Protein AF-A0A4Q3UFJ0-F1 (afdb_monomer)

Solvent-accessible surface area (backbone atoms only — not comparable to full-atom values): 6934 Å² total; per-residue (Å²): 112,68,69,62,60,45,37,74,82,56,55,47,35,10,75,83,78,59,49,70,82,28,56,41,65,36,74,74,61,55,71,54,48,50,68,36,66,76,70,47,76,57,62,83,95,52,52,62,49,75,58,70,48,43,87,42,72,48,44,36,46,52,54,48,34,40,50,75,67,60,40,62,66,41,51,62,60,52,47,64,63,43,45,65,60,45,65,74,73,49,63,95,88,62,78,92,75,81,84,83,67,61,65,70,56,37,69,76,67,73,40,76,129

Mean predicted aligned error: 5.41 Å

Foldseek 3Di:
DVVVVVCVVVFDAQLQPRHGPDAVHHPVLVVPFAADDDWDADDPPDGIDDDGGDCDRSNVSLVCCCFQVVSVSSVVVVCVSCVVVCVVPDDPPDDDDDDDDDVVCCVVRVGDD

Sequence (113 aa):
MIRVALGWLYPDRCALCALVGHAAVCPECRKDFTPAGPATWGVAPLAFRAGVYRYEGRAAQAVRRLKYVRSTALAGFMAEVLAPRIEELAGQDDLVVPVPIHWRRRGDRGFNQ

Structure (mmCIF, N/CA/C/O backbone):
data_AF-A0A4Q3UFJ0-F1
#
_entry.id   AF-A0A4Q3UFJ0-F1
#
loop_
_atom_site.group_PDB
_atom_site.id
_atom_site.type_symbol
_atom_site.label_atom_id
_atom_site.label_alt_id
_atom_site.label_comp_id
_atom_site.label_asym_id
_atom_site.label_entity_id
_atom_site.label_seq_id
_atom_site.pdbx_PDB_ins_code
_atom_site.Cartn_x
_atom_site.Cartn_y
_atom_site.Cartn_z
_atom_site.occupancy
_atom_site.B_iso_or_equiv
_atom_site.auth_seq_id
_atom_site.auth_comp_id
_atom_site.auth_asym_id
_atom_site.a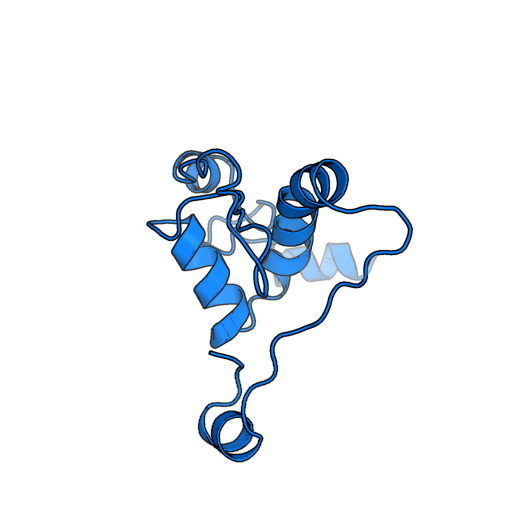uth_atom_id
_atom_site.pdbx_PDB_model_num
ATOM 1 N N . MET A 1 1 ? 11.402 -27.190 -10.144 1.00 59.03 1 MET A N 1
ATOM 2 C CA . MET A 1 1 ? 12.015 -27.326 -11.486 1.00 59.03 1 MET A CA 1
ATOM 3 C C . MET A 1 1 ? 11.451 -26.295 -12.471 1.00 59.03 1 MET A C 1
ATOM 5 O O . MET A 1 1 ? 12.203 -25.421 -12.874 1.00 59.03 1 MET A O 1
ATOM 9 N N . ILE A 1 2 ? 10.140 -26.281 -12.763 1.00 70.50 2 ILE A N 1
ATOM 10 C CA . ILE A 1 2 ? 9.514 -25.322 -13.712 1.00 70.50 2 ILE A CA 1
ATOM 11 C C . ILE A 1 2 ? 9.740 -23.846 -13.338 1.00 70.50 2 ILE A C 1
ATOM 13 O O . ILE A 1 2 ? 10.106 -23.043 -14.187 1.00 70.50 2 ILE A O 1
ATOM 17 N N . ARG A 1 3 ? 9.585 -23.484 -12.059 1.00 65.81 3 ARG A N 1
ATOM 18 C CA . ARG A 1 3 ? 9.743 -22.096 -11.584 1.00 65.81 3 ARG A CA 1
ATOM 19 C C . ARG A 1 3 ? 11.165 -21.547 -11.775 1.00 65.81 3 ARG A C 1
ATOM 21 O O . ARG A 1 3 ? 11.325 -20.375 -12.083 1.00 65.81 3 ARG A O 1
ATOM 28 N N . VAL A 1 4 ? 12.177 -22.411 -11.645 1.00 70.69 4 VAL A N 1
ATOM 29 C CA . VAL A 1 4 ? 13.587 -22.055 -11.873 1.00 70.69 4 VAL A CA 1
ATOM 30 C C . VAL A 1 4 ? 13.831 -21.830 -13.361 1.00 70.69 4 VAL A C 1
ATOM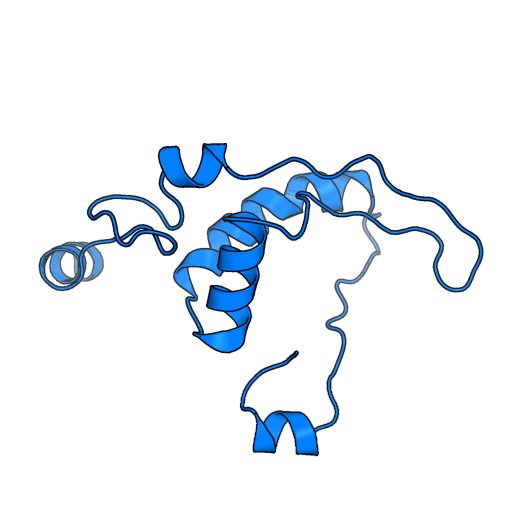 32 O O . VAL A 1 4 ? 14.356 -20.789 -13.720 1.00 70.69 4 VAL A O 1
ATOM 35 N N . ALA A 1 5 ? 13.375 -22.738 -14.231 1.00 76.31 5 ALA A N 1
ATOM 36 C CA . ALA A 1 5 ? 13.502 -22.583 -15.682 1.00 76.31 5 ALA A CA 1
ATOM 37 C C . ALA A 1 5 ? 12.762 -21.338 -16.213 1.00 76.31 5 ALA A C 1
ATOM 39 O O . ALA A 1 5 ? 13.297 -20.602 -17.038 1.00 76.31 5 ALA A O 1
ATOM 40 N N . LEU A 1 6 ? 11.565 -21.044 -15.691 1.00 78.31 6 LEU A N 1
ATOM 41 C CA . LEU A 1 6 ? 10.835 -19.819 -16.027 1.00 78.31 6 LEU A CA 1
ATOM 42 C C . LEU A 1 6 ? 11.573 -18.559 -15.576 1.00 78.31 6 LEU A C 1
ATOM 44 O O . LEU A 1 6 ? 11.496 -17.560 -16.277 1.00 78.31 6 LEU A O 1
ATOM 48 N N . GLY A 1 7 ? 12.323 -18.605 -14.473 1.00 78.81 7 GLY A N 1
ATOM 49 C CA . GLY A 1 7 ? 13.150 -17.484 -14.020 1.00 78.81 7 GLY A CA 1
ATOM 50 C C . GLY A 1 7 ? 14.279 -17.109 -14.988 1.00 78.81 7 GLY A C 1
ATOM 51 O O . GLY A 1 7 ? 14.746 -15.977 -14.957 1.00 78.81 7 GLY A O 1
ATOM 52 N N . TRP A 1 8 ? 14.695 -18.006 -15.887 1.00 80.81 8 TRP A N 1
ATOM 53 C CA . TRP A 1 8 ? 15.674 -17.674 -16.931 1.00 80.81 8 TRP A CA 1
ATOM 54 C C . TRP A 1 8 ? 15.044 -16.879 -18.078 1.00 80.81 8 TRP A C 1
ATOM 56 O O . TRP A 1 8 ? 15.665 -15.963 -18.611 1.00 80.81 8 TRP A O 1
ATOM 66 N N . LEU A 1 9 ? 13.799 -17.202 -18.441 1.00 85.06 9 LEU A N 1
ATOM 67 C CA . LEU A 1 9 ? 13.068 -16.527 -19.519 1.00 85.06 9 L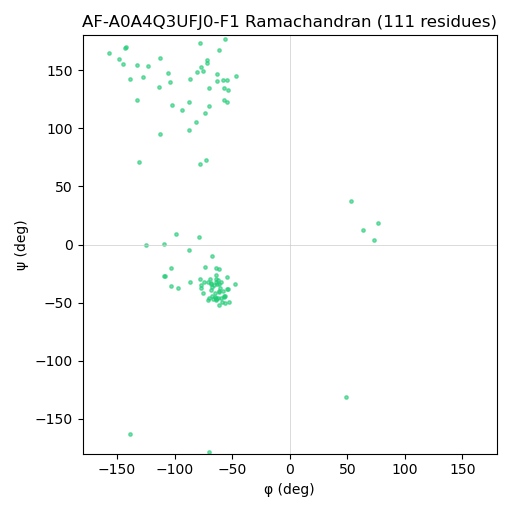EU A CA 1
ATOM 68 C C . LEU A 1 9 ? 12.330 -15.268 -19.021 1.00 85.06 9 LEU A C 1
ATOM 70 O O . LEU A 1 9 ? 12.211 -14.267 -19.728 1.00 85.06 9 LEU A O 1
ATOM 74 N N . TYR A 1 10 ? 11.872 -15.304 -17.772 1.00 83.56 10 TYR A N 1
ATOM 75 C CA . TYR A 1 10 ? 11.138 -14.257 -17.070 1.00 83.56 10 TYR A CA 1
ATOM 76 C C . TYR A 1 10 ? 11.781 -14.013 -15.702 1.00 83.56 10 TYR A C 1
ATOM 78 O O . TYR A 1 10 ? 11.204 -14.384 -14.678 1.00 83.56 10 TYR A O 1
ATOM 86 N N . PRO A 1 11 ? 12.978 -13.405 -15.665 1.00 85.94 11 PRO A N 1
ATOM 87 C CA . PRO A 1 11 ? 13.647 -13.157 -14.402 1.00 85.94 11 PRO A CA 1
ATOM 88 C C . PRO A 1 11 ? 12.829 -12.200 -13.546 1.00 85.94 11 PRO A C 1
ATOM 90 O O . PRO A 1 11 ? 12.168 -11.291 -14.067 1.00 85.94 11 PRO A O 1
ATOM 93 N N . ASP A 1 12 ? 12.907 -12.399 -12.232 1.00 88.25 12 ASP A N 1
ATOM 94 C CA . ASP A 1 12 ? 12.289 -11.501 -11.268 1.00 88.25 12 ASP A CA 1
ATOM 95 C C . ASP A 1 12 ? 12.839 -10.089 -11.453 1.00 88.25 12 ASP A C 1
ATOM 97 O O . ASP A 1 12 ? 14.019 -9.871 -11.752 1.00 88.25 12 ASP A O 1
ATOM 101 N N . ARG A 1 13 ? 11.951 -9.109 -11.314 1.00 92.75 13 ARG A N 1
ATOM 102 C CA . ARG A 1 13 ? 12.267 -7.698 -11.506 1.00 92.75 13 ARG A CA 1
ATOM 103 C C . ARG A 1 13 ? 11.578 -6.913 -10.412 1.00 92.75 13 ARG A C 1
ATOM 105 O O . ARG A 1 13 ? 10.409 -7.166 -10.115 1.00 92.75 13 ARG A O 1
ATOM 112 N N . CYS A 1 14 ? 12.251 -5.886 -9.909 1.00 95.56 14 CYS A N 1
ATOM 113 C CA . CYS A 1 14 ? 11.604 -4.885 -9.079 1.00 95.56 14 CYS A CA 1
ATOM 114 C C . CYS A 1 14 ? 10.398 -4.319 -9.834 1.00 95.56 14 CYS A C 1
ATOM 116 O O . CYS A 1 14 ? 10.532 -3.742 -10.916 1.00 95.56 14 CYS A O 1
ATOM 118 N N . ALA A 1 15 ? 9.214 -4.423 -9.246 1.00 95.69 15 ALA A N 1
ATOM 119 C CA . ALA A 1 15 ? 7.994 -3.942 -9.860 1.00 95.69 15 ALA A CA 1
ATOM 120 C C . ALA A 1 15 ? 7.960 -2.409 -9.980 1.00 95.69 15 ALA A C 1
ATOM 122 O O . ALA A 1 15 ? 7.078 -1.901 -10.655 1.00 95.69 15 ALA A O 1
ATOM 123 N N . LEU A 1 16 ? 8.883 -1.659 -9.364 1.00 96.38 16 LEU A N 1
ATOM 124 C CA . LEU A 1 16 ? 8.890 -0.187 -9.370 1.00 96.38 16 LEU A CA 1
ATOM 125 C C . LEU A 1 16 ? 9.914 0.436 -10.329 1.00 96.38 16 LEU A C 1
ATOM 127 O O . LEU A 1 16 ? 9.628 1.478 -10.926 1.00 96.38 16 LEU A O 1
ATOM 131 N N . CYS A 1 17 ? 11.088 -0.181 -10.483 1.00 96.12 17 CYS A N 1
ATOM 132 C CA . CYS A 1 17 ? 12.174 0.312 -11.343 1.00 96.12 17 CYS A CA 1
ATOM 133 C C . CYS A 1 17 ? 12.664 -0.701 -12.389 1.00 96.12 17 CYS A C 1
ATOM 135 O O . CYS A 1 17 ? 13.568 -0.378 -13.148 1.00 96.12 17 CYS A O 1
ATOM 137 N N . ALA A 1 18 ? 12.087 -1.906 -12.433 1.00 94.38 18 ALA A N 1
ATOM 138 C CA . ALA A 1 18 ? 12.450 -2.995 -13.343 1.00 94.38 18 ALA A CA 1
ATOM 139 C C . ALA A 1 18 ? 13.871 -3.575 -13.180 1.00 94.38 18 ALA A C 1
ATOM 141 O O . ALA A 1 18 ? 14.290 -4.372 -14.018 1.00 94.38 18 ALA A O 1
ATOM 142 N N . LEU A 1 19 ? 14.586 -3.252 -12.093 1.00 95.00 19 LEU A N 1
ATOM 143 C CA . LEU A 1 19 ? 15.876 -3.874 -11.775 1.00 95.00 19 LEU A CA 1
ATOM 144 C C . LEU A 1 19 ? 15.730 -5.398 -11.665 1.00 95.00 19 LEU A C 1
ATOM 146 O O . LEU A 1 19 ? 14.915 -5.884 -10.881 1.00 95.00 19 LEU A O 1
ATOM 150 N N . VAL A 1 20 ? 16.519 -6.126 -12.450 1.00 93.06 20 VAL A N 1
ATOM 151 C CA . VAL A 1 20 ? 16.465 -7.589 -12.574 1.00 93.06 20 VAL A CA 1
ATOM 152 C C . VAL A 1 20 ? 17.120 -8.275 -11.366 1.00 93.06 20 VAL A C 1
ATOM 154 O O . VAL A 1 20 ? 17.999 -7.709 -10.715 1.00 93.06 20 VAL A O 1
ATOM 157 N N . GLY A 1 21 ? 16.677 -9.493 -11.050 1.00 87.94 21 GLY A N 1
ATOM 158 C CA . GLY A 1 21 ? 17.249 -10.342 -10.002 1.00 87.94 21 GLY A CA 1
ATOM 159 C C . GLY A 1 21 ? 16.854 -9.934 -8.585 1.00 87.94 21 GLY A C 1
ATOM 160 O O . GLY A 1 21 ? 17.532 -10.302 -7.632 1.00 87.94 21 GLY A O 1
ATOM 161 N N . HIS A 1 22 ? 15.787 -9.149 -8.439 1.00 86.62 22 HIS A N 1
ATOM 162 C CA . HIS A 1 22 ? 15.317 -8.653 -7.150 1.00 86.62 22 HIS A CA 1
ATOM 163 C C . HIS A 1 22 ? 13.869 -9.059 -6.897 1.00 86.62 22 HIS A C 1
ATOM 165 O O . HIS A 1 22 ? 13.083 -9.206 -7.833 1.00 86.62 22 HIS A O 1
ATOM 171 N N . ALA A 1 23 ? 13.521 -9.158 -5.612 1.00 83.00 23 ALA A N 1
ATOM 172 C CA . ALA A 1 23 ? 12.149 -9.318 -5.149 1.00 83.00 23 ALA A CA 1
ATOM 173 C C . ALA A 1 23 ? 11.227 -8.192 -5.665 1.00 83.00 23 ALA A C 1
ATOM 175 O O . ALA A 1 23 ? 11.666 -7.222 -6.290 1.00 83.00 23 ALA A O 1
ATOM 176 N N . ALA A 1 24 ? 9.932 -8.290 -5.351 1.00 92.56 24 ALA A N 1
ATOM 177 C CA . ALA A 1 24 ? 8.894 -7.373 -5.826 1.00 92.56 24 ALA A CA 1
ATOM 178 C C . ALA A 1 24 ? 9.246 -5.878 -5.696 1.00 92.56 24 ALA A C 1
ATOM 180 O O . ALA A 1 24 ? 8.874 -5.086 -6.562 1.00 92.56 24 ALA A O 1
ATOM 181 N N . VAL A 1 25 ? 9.992 -5.486 -4.658 1.00 96.62 25 VAL A N 1
ATOM 182 C CA . VAL A 1 25 ? 10.575 -4.147 -4.507 1.00 96.62 25 VAL A CA 1
ATOM 183 C C . VAL A 1 25 ? 12.047 -4.288 -4.116 1.00 96.62 25 VAL A C 1
ATOM 185 O O . VAL A 1 25 ? 12.363 -4.933 -3.119 1.00 96.62 25 VAL A O 1
ATOM 188 N N . CYS A 1 26 ? 12.959 -3.691 -4.889 1.00 96.25 26 CYS A N 1
ATOM 189 C CA . CYS A 1 26 ? 14.386 -3.702 -4.557 1.00 96.25 26 CYS A CA 1
ATOM 190 C C . CYS A 1 26 ? 14.699 -2.788 -3.352 1.00 96.25 26 CYS A C 1
ATOM 192 O O . CYS A 1 26 ? 13.944 -1.845 -3.091 1.00 96.25 26 CYS A O 1
ATOM 194 N N . PRO A 1 27 ? 15.829 -3.007 -2.649 1.00 95.50 27 PRO A N 1
ATOM 195 C CA . PRO A 1 27 ? 16.209 -2.205 -1.485 1.00 95.50 27 PRO A CA 1
ATOM 196 C C . PRO A 1 27 ? 16.258 -0.702 -1.763 1.00 95.50 27 PRO A C 1
ATOM 198 O O . PRO A 1 27 ? 15.813 0.078 -0.930 1.00 95.50 27 PRO A O 1
ATOM 201 N N . GLU A 1 28 ? 16.730 -0.295 -2.944 1.00 96.12 28 GLU A N 1
ATOM 202 C CA . GLU A 1 28 ? 16.833 1.124 -3.295 1.00 96.12 28 GLU A CA 1
ATOM 203 C C . GLU A 1 28 ? 15.460 1.784 -3.416 1.00 96.12 28 GLU A C 1
ATOM 205 O O . GLU A 1 28 ? 15.202 2.803 -2.791 1.00 96.12 28 GLU A O 1
ATOM 210 N N . CYS A 1 29 ? 14.523 1.146 -4.125 1.00 97.00 29 CYS A N 1
ATOM 211 C CA . CYS A 1 29 ? 13.157 1.659 -4.202 1.00 97.00 29 CYS A CA 1
ATOM 212 C C . CYS A 1 29 ? 12.465 1.664 -2.837 1.00 97.00 29 CYS A C 1
ATOM 214 O O . CYS A 1 29 ? 11.597 2.501 -2.623 1.00 97.00 29 CYS A O 1
ATOM 216 N N . ARG A 1 30 ? 12.817 0.738 -1.934 1.00 96.19 30 ARG A N 1
ATOM 217 C CA . ARG A 1 30 ? 12.234 0.658 -0.590 1.00 96.19 30 ARG A CA 1
ATOM 218 C C . ARG A 1 30 ? 12.663 1.822 0.310 1.00 96.19 30 ARG A C 1
ATOM 220 O O . ARG A 1 30 ? 11.880 2.205 1.171 1.00 96.19 30 ARG A O 1
ATOM 227 N N . LYS A 1 31 ? 13.854 2.400 0.112 1.00 96.50 31 LYS A N 1
ATOM 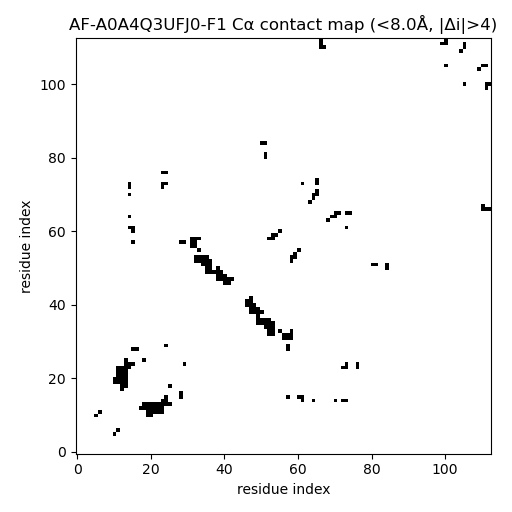228 C CA . LYS A 1 31 ? 14.331 3.561 0.892 1.00 96.50 31 LYS A CA 1
ATOM 229 C C . LYS A 1 31 ? 13.451 4.800 0.707 1.00 96.50 31 LYS A C 1
ATOM 231 O O . LYS A 1 31 ? 13.280 5.563 1.648 1.00 96.50 31 LYS A O 1
ATOM 236 N N . ASP A 1 32 ? 12.831 4.946 -0.462 1.00 96.69 32 ASP A N 1
ATOM 237 C CA . ASP A 1 32 ? 11.947 6.073 -0.796 1.00 96.69 32 ASP A CA 1
ATOM 238 C C . ASP A 1 32 ? 10.530 5.950 -0.193 1.00 96.69 32 ASP A C 1
ATOM 240 O O . ASP A 1 32 ? 9.624 6.712 -0.543 1.00 96.69 32 ASP A O 1
ATOM 244 N N . PHE A 1 33 ? 10.274 4.944 0.647 1.00 97.44 33 PHE A N 1
ATOM 245 C CA . PHE A 1 33 ? 8.974 4.759 1.280 1.00 97.44 33 PHE A CA 1
ATOM 246 C C . PHE A 1 33 ? 8.926 5.559 2.580 1.00 97.44 33 PHE A C 1
ATOM 248 O O . PHE A 1 33 ? 9.391 5.098 3.620 1.00 97.44 33 PHE A O 1
ATOM 255 N N . THR A 1 34 ? 8.325 6.748 2.533 1.00 97.69 34 THR A N 1
ATOM 256 C CA . THR A 1 34 ? 8.147 7.588 3.723 1.00 97.69 34 THR A CA 1
ATOM 257 C C . THR A 1 34 ? 7.121 6.964 4.676 1.00 97.69 34 THR A C 1
ATOM 259 O O . THR A 1 34 ? 5.958 6.822 4.274 1.00 97.69 34 THR A O 1
ATOM 262 N N . PRO A 1 35 ? 7.483 6.610 5.926 1.00 97.00 35 PRO A N 1
ATOM 263 C CA . PRO A 1 35 ? 6.537 6.082 6.906 1.00 97.00 35 PRO A CA 1
ATOM 264 C C . PRO A 1 35 ? 5.341 7.011 7.110 1.00 97.00 35 PRO A C 1
ATOM 266 O O . PRO A 1 35 ? 5.464 8.239 7.095 1.00 97.00 35 PRO A O 1
ATOM 269 N N . ALA A 1 36 ? 4.164 6.418 7.279 1.00 96.31 36 ALA A N 1
ATOM 270 C CA . ALA A 1 36 ? 2.999 7.152 7.733 1.00 96.31 36 ALA A CA 1
ATOM 271 C C . ALA A 1 36 ? 3.150 7.500 9.220 1.00 96.31 36 ALA A C 1
ATOM 273 O O . ALA A 1 36 ? 3.868 6.836 9.966 1.00 96.31 36 ALA A O 1
ATOM 274 N N . GLY A 1 37 ? 2.452 8.553 9.643 1.00 93.62 37 GLY A N 1
ATOM 275 C CA . GLY A 1 37 ? 2.336 8.890 11.056 1.00 93.62 37 GLY A CA 1
ATOM 276 C C . GLY A 1 37 ? 1.466 7.892 11.837 1.00 93.62 37 GLY A C 1
ATOM 277 O O . GLY A 1 37 ? 0.938 6.932 11.265 1.00 93.62 37 GLY A O 1
ATOM 278 N N . PRO A 1 38 ? 1.272 8.141 13.142 1.00 94.06 38 PRO A N 1
ATOM 279 C CA . PRO A 1 38 ? 0.430 7.306 13.992 1.00 94.06 38 PRO A CA 1
ATOM 280 C C . PRO A 1 38 ? -1.031 7.288 13.522 1.00 94.06 38 PRO A C 1
ATOM 282 O O . PRO A 1 38 ? -1.466 8.097 12.694 1.00 94.06 38 PRO A O 1
ATOM 285 N N . ALA A 1 39 ? -1.809 6.356 14.079 1.00 94.88 39 ALA A N 1
ATOM 286 C CA . ALA A 1 39 ? -3.248 6.300 13.839 1.00 94.88 39 ALA A CA 1
ATOM 287 C C . ALA A 1 39 ? -3.891 7.634 14.247 1.00 94.88 39 ALA A C 1
ATOM 289 O O . ALA A 1 39 ? -3.596 8.177 15.311 1.00 94.88 39 ALA A O 1
ATOM 290 N N . THR A 1 40 ? -4.769 8.165 13.398 1.00 94.94 40 THR A N 1
ATOM 291 C CA . THR A 1 40 ? -5.613 9.304 13.768 1.00 94.94 40 THR A CA 1
ATOM 292 C C . THR A 1 40 ? -6.929 8.759 14.292 1.00 94.94 40 THR A C 1
ATOM 294 O O . THR A 1 40 ? -7.666 8.137 13.527 1.00 94.94 40 THR A O 1
ATOM 297 N N . TRP A 1 41 ? -7.215 9.007 15.564 1.00 94.25 41 TRP A N 1
ATOM 298 C CA . TRP A 1 41 ? -8.466 8.623 16.209 1.00 94.25 41 TRP A CA 1
ATOM 299 C C . TRP A 1 41 ? -9.529 9.701 16.008 1.00 94.25 41 TRP A C 1
ATOM 301 O O . TRP A 1 41 ? -9.227 10.895 15.994 1.00 94.25 41 TRP A O 1
ATOM 311 N N . GLY A 1 42 ? -10.766 9.266 15.820 1.00 91.81 42 GLY A N 1
ATOM 312 C CA . GLY A 1 42 ? -11.930 10.112 15.621 1.00 91.81 42 GLY A CA 1
ATOM 313 C C . GLY A 1 42 ? -13.130 9.579 16.390 1.00 91.81 42 GLY A C 1
ATOM 314 O O . GLY A 1 42 ? -13.006 8.758 17.297 1.00 91.81 42 GLY A O 1
ATOM 315 N N . VAL A 1 43 ? -14.308 10.056 16.009 1.00 89.69 43 VAL A N 1
ATOM 316 C CA . VAL A 1 43 ? -15.588 9.571 16.530 1.00 89.69 43 VAL A CA 1
ATOM 317 C C . VAL A 1 43 ? -16.359 8.861 15.422 1.00 89.69 43 VAL A C 1
ATOM 319 O O . VAL A 1 43 ? -16.074 9.040 14.236 1.00 89.69 43 VAL A O 1
ATOM 322 N N . ALA A 1 44 ? -17.327 8.033 15.814 1.00 88.69 44 ALA A N 1
ATOM 323 C CA . ALA A 1 44 ? -18.170 7.273 14.897 1.00 88.69 44 ALA A CA 1
ATOM 324 C C . ALA A 1 44 ? -18.715 8.141 13.734 1.00 88.69 44 ALA A C 1
ATOM 326 O O . ALA A 1 44 ? -19.011 9.321 13.936 1.00 88.69 44 ALA A O 1
ATOM 327 N N . PRO A 1 45 ? -18.870 7.574 12.520 1.00 88.81 45 PRO A N 1
ATOM 328 C CA . PRO A 1 45 ? -18.790 6.144 12.193 1.00 88.81 45 PRO A CA 1
ATOM 329 C C . PRO A 1 45 ? -17.378 5.619 11.871 1.00 88.81 45 PRO A C 1
ATOM 331 O O . PRO A 1 45 ? -17.222 4.417 11.689 1.00 88.81 45 PRO A O 1
ATOM 334 N N . LEU A 1 46 ? -16.353 6.477 11.804 1.00 91.19 46 LEU A N 1
ATOM 335 C CA . LEU A 1 46 ? -14.968 6.075 11.524 1.00 91.19 46 LEU A CA 1
ATOM 336 C C . LEU A 1 46 ? -14.095 6.303 12.763 1.00 91.19 46 LEU A C 1
ATOM 338 O O . LEU A 1 46 ? -13.585 7.400 12.977 1.00 91.19 46 LEU A O 1
ATOM 342 N N . ALA A 1 47 ? -13.921 5.253 13.569 1.00 91.69 47 ALA A N 1
ATOM 343 C CA . ALA A 1 47 ? -13.192 5.324 14.837 1.00 91.69 47 ALA A CA 1
ATOM 344 C C . ALA A 1 47 ? -11.724 5.745 14.667 1.00 91.69 47 ALA A C 1
ATOM 346 O O . ALA A 1 47 ? -11.199 6.503 15.480 1.00 91.69 47 ALA A O 1
ATOM 347 N N . PHE A 1 48 ? -11.058 5.289 13.605 1.00 93.44 48 PHE A N 1
ATOM 348 C CA . PHE A 1 48 ? -9.694 5.701 13.303 1.00 93.44 48 PHE A CA 1
ATOM 349 C C . PHE A 1 48 ? -9.345 5.537 11.825 1.00 93.44 48 PHE A C 1
ATOM 351 O O . PHE A 1 48 ? -10.010 4.833 11.066 1.00 93.44 48 PHE A O 1
ATOM 358 N N . ARG A 1 49 ? -8.241 6.175 11.429 1.00 93.75 49 ARG A N 1
ATOM 359 C CA . ARG A 1 49 ? -7.539 5.920 10.167 1.00 93.75 49 ARG A CA 1
ATOM 360 C C . ARG A 1 49 ? -6.063 5.659 10.428 1.00 93.75 49 ARG A C 1
ATOM 362 O O . ARG A 1 49 ? -5.446 6.309 11.273 1.00 93.75 49 ARG A O 1
ATOM 369 N N . ALA A 1 50 ? -5.485 4.757 9.650 1.00 95.12 50 ALA A N 1
ATOM 370 C CA . ALA A 1 50 ? -4.070 4.436 9.701 1.00 95.12 50 ALA A CA 1
ATOM 371 C C . ALA A 1 50 ? -3.538 4.108 8.304 1.00 95.12 50 ALA A C 1
ATOM 373 O O . ALA A 1 50 ? -4.281 3.693 7.417 1.00 95.12 50 ALA A O 1
ATOM 374 N N . GLY A 1 51 ? -2.234 4.290 8.124 1.00 95.31 51 GLY A N 1
ATOM 375 C CA . GLY A 1 51 ? -1.490 3.811 6.967 1.00 95.31 51 GLY A CA 1
ATOM 376 C C . GLY A 1 51 ? -0.117 3.323 7.412 1.00 95.31 51 GLY A C 1
ATOM 377 O O . GLY A 1 51 ? 0.270 3.541 8.558 1.00 95.31 51 GLY A O 1
ATOM 378 N N . VAL A 1 52 ? 0.610 2.669 6.506 1.00 97.12 52 VAL A N 1
ATOM 379 C CA . VAL A 1 52 ? 2.006 2.257 6.746 1.00 97.12 52 VAL A CA 1
ATOM 380 C C . VAL A 1 52 ? 2.987 3.261 6.149 1.00 97.12 52 VAL A C 1
ATOM 382 O O . VAL A 1 52 ? 3.997 3.594 6.760 1.00 97.12 52 VAL A O 1
ATOM 385 N N . TYR A 1 53 ? 2.648 3.811 4.982 1.00 97.81 53 TYR A N 1
ATOM 386 C CA . TYR A 1 53 ? 3.438 4.819 4.284 1.00 97.81 53 TYR A CA 1
ATOM 387 C C . TYR A 1 53 ? 2.566 5.974 3.811 1.00 97.81 53 TYR A C 1
ATOM 389 O O . TYR A 1 53 ? 1.368 5.804 3.560 1.00 97.81 53 TYR A O 1
ATOM 397 N N . ARG A 1 54 ? 3.176 7.147 3.647 1.00 97.50 54 ARG A N 1
ATOM 398 C CA . ARG A 1 54 ? 2.540 8.281 2.975 1.00 97.50 54 ARG A CA 1
ATOM 399 C C . ARG A 1 54 ? 2.259 7.918 1.520 1.00 97.50 54 ARG A C 1
ATOM 401 O O . ARG A 1 54 ? 3.067 7.272 0.854 1.00 97.50 54 ARG A O 1
ATOM 408 N N . TYR A 1 55 ? 1.109 8.355 1.009 1.00 96.88 55 TYR A N 1
ATOM 409 C CA . TYR A 1 55 ? 0.740 8.147 -0.391 1.00 96.88 55 TYR A CA 1
ATOM 410 C C . TYR A 1 55 ? 1.480 9.138 -1.305 1.00 96.88 55 TYR A C 1
ATOM 412 O O . TYR A 1 55 ? 0.899 10.039 -1.902 1.00 96.88 55 TYR A O 1
ATOM 420 N N . GLU A 1 56 ? 2.790 8.956 -1.421 1.00 96.81 56 GLU A N 1
ATOM 421 C CA . GLU A 1 56 ? 3.686 9.737 -2.274 1.00 96.81 56 GLU A CA 1
ATOM 422 C C . GLU A 1 56 ? 4.779 8.836 -2.877 1.00 96.81 56 GLU A C 1
ATOM 424 O O . GLU A 1 56 ? 4.899 7.661 -2.519 1.00 96.81 56 GLU A O 1
ATOM 429 N N . GLY A 1 57 ? 5.533 9.358 -3.849 1.00 96.94 57 GLY A N 1
ATOM 430 C CA . GLY A 1 57 ? 6.718 8.690 -4.402 1.00 96.94 57 GLY A CA 1
ATOM 431 C C . GLY A 1 57 ? 6.515 7.216 -4.788 1.00 96.94 57 GLY A C 1
ATOM 432 O O . GLY A 1 57 ? 5.553 6.852 -5.483 1.00 96.94 57 GLY A O 1
ATOM 433 N N . ARG A 1 58 ? 7.444 6.362 -4.334 1.00 97.56 58 ARG A N 1
ATOM 434 C CA . ARG A 1 58 ? 7.470 4.916 -4.616 1.00 97.56 58 ARG A CA 1
ATOM 435 C C . ARG A 1 58 ? 6.325 4.151 -3.955 1.00 97.56 58 ARG A C 1
ATOM 437 O O . ARG A 1 58 ? 5.801 3.222 -4.571 1.00 97.56 58 ARG A O 1
ATOM 444 N N . ALA A 1 59 ? 5.869 4.573 -2.777 1.00 97.38 59 ALA A N 1
ATOM 445 C CA . ALA A 1 59 ? 4.721 3.960 -2.111 1.00 97.38 59 ALA A CA 1
ATOM 446 C C . ALA A 1 59 ? 3.435 4.152 -2.936 1.00 97.38 59 ALA A C 1
ATOM 448 O O . ALA A 1 59 ? 2.724 3.191 -3.240 1.00 97.38 59 ALA A O 1
ATOM 449 N N . ALA A 1 60 ? 3.179 5.376 -3.408 1.00 97.12 60 ALA A N 1
ATOM 450 C CA . ALA A 1 60 ? 2.041 5.642 -4.284 1.00 97.12 60 ALA A CA 1
ATOM 451 C C . ALA A 1 60 ? 2.182 4.942 -5.648 1.00 97.12 60 ALA A C 1
ATOM 453 O O . ALA A 1 60 ? 1.193 4.467 -6.212 1.00 97.12 60 ALA A O 1
ATOM 454 N N . GLN A 1 61 ? 3.408 4.835 -6.177 1.00 97.56 61 GLN A N 1
ATOM 455 C CA . GLN A 1 61 ? 3.688 4.057 -7.387 1.00 97.56 61 GLN A CA 1
ATOM 456 C C . GLN A 1 61 ? 3.308 2.579 -7.204 1.00 97.56 61 GLN A C 1
ATOM 458 O O . GLN A 1 61 ? 2.648 2.025 -8.083 1.00 97.56 61 GLN A O 1
ATOM 463 N N . ALA A 1 62 ? 3.673 1.955 -6.080 1.00 97.19 62 ALA A N 1
ATOM 464 C CA . ALA A 1 62 ? 3.351 0.560 -5.786 1.00 97.19 62 ALA A CA 1
ATOM 465 C C . ALA A 1 62 ? 1.835 0.314 -5.782 1.00 97.19 62 ALA A C 1
ATOM 467 O O . ALA A 1 62 ? 1.351 -0.557 -6.507 1.00 97.19 62 ALA A O 1
ATOM 468 N N . VAL A 1 63 ? 1.074 1.154 -5.069 1.00 95.75 63 VAL A N 1
ATOM 469 C CA . VAL A 1 63 ? -0.397 1.080 -5.038 1.00 95.75 63 VAL A CA 1
ATOM 470 C C . VAL A 1 63 ? -0.978 1.176 -6.449 1.00 95.75 63 VAL A C 1
ATOM 472 O O . VAL A 1 63 ? -1.761 0.318 -6.856 1.00 95.75 63 VAL A O 1
ATOM 475 N N . ARG A 1 64 ? -0.566 2.180 -7.237 1.00 95.44 64 ARG A N 1
ATOM 476 C CA . ARG A 1 64 ? -1.057 2.360 -8.613 1.00 95.44 64 ARG A CA 1
ATOM 477 C C . ARG A 1 64 ? -0.717 1.173 -9.510 1.00 95.44 64 ARG A C 1
ATOM 479 O O . ARG A 1 64 ? -1.555 0.757 -10.304 1.00 95.44 64 ARG A O 1
ATOM 486 N N . ARG A 1 65 ? 0.487 0.609 -9.398 1.00 95.50 65 ARG A N 1
ATOM 487 C CA . ARG A 1 65 ? 0.904 -0.534 -10.223 1.00 95.50 65 ARG A CA 1
ATOM 488 C C . ARG A 1 65 ? 0.145 -1.809 -9.885 1.00 95.50 65 ARG A C 1
ATOM 490 O O . ARG A 1 65 ? -0.229 -2.533 -10.807 1.00 95.50 65 ARG A O 1
ATOM 497 N N . LEU A 1 66 ? -0.123 -2.070 -8.607 1.00 94.19 66 LEU A N 1
ATOM 498 C CA . LEU A 1 66 ? -0.972 -3.192 -8.213 1.00 94.19 66 LEU A CA 1
ATOM 499 C C . LEU A 1 66 ? -2.406 -2.998 -8.735 1.00 94.19 66 LEU A C 1
ATOM 501 O O . LEU A 1 66 ? -2.965 -3.892 -9.365 1.00 94.19 66 LEU A O 1
ATOM 505 N N . LYS A 1 67 ? -2.969 -1.806 -8.526 1.00 90.19 67 LYS A N 1
ATOM 506 C CA . LYS A 1 67 ? -4.382 -1.483 -8.764 1.00 90.19 67 LYS A CA 1
ATOM 507 C C . LYS A 1 67 ? -4.748 -1.320 -10.241 1.00 90.19 67 LYS A C 1
ATOM 509 O O . LYS A 1 67 ? -5.784 -1.816 -10.668 1.00 90.19 67 LYS A O 1
ATOM 514 N N . TYR A 1 68 ? -3.895 -0.653 -11.018 1.00 89.69 68 TYR A N 1
ATOM 515 C CA . TYR A 1 68 ? -4.198 -0.237 -12.394 1.00 89.69 68 TYR A CA 1
ATOM 516 C C . TYR A 1 68 ? -3.432 -1.023 -13.458 1.00 89.69 68 TYR A C 1
ATOM 518 O O . TYR A 1 68 ? -3.926 -1.182 -14.568 1.00 89.69 68 TYR A O 1
ATOM 526 N N . VAL A 1 69 ? -2.252 -1.554 -13.124 1.00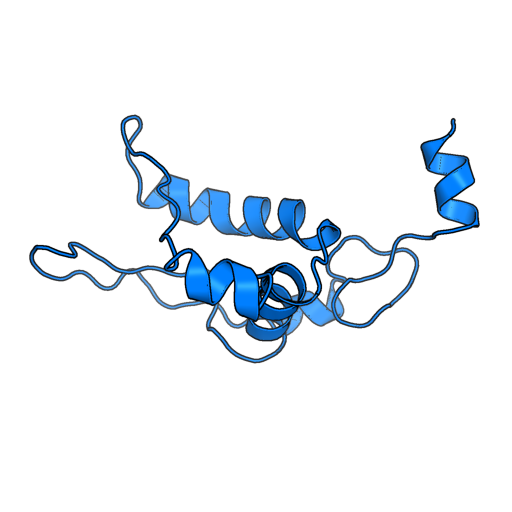 89.44 69 VAL A N 1
ATOM 527 C CA . VAL A 1 69 ? -1.400 -2.314 -14.063 1.00 89.44 69 VAL A CA 1
ATOM 528 C C . VAL A 1 69 ? -1.380 -3.812 -13.724 1.00 89.44 69 VAL A C 1
ATOM 530 O O . VAL A 1 69 ? -0.729 -4.596 -14.404 1.00 89.44 69 VAL A O 1
ATOM 533 N N . ARG A 1 70 ? -2.112 -4.236 -12.681 1.00 89.38 70 ARG A N 1
ATOM 534 C CA . ARG A 1 70 ? -2.200 -5.634 -12.218 1.00 89.38 70 ARG A CA 1
ATOM 535 C C . ARG A 1 70 ? -0.832 -6.263 -11.950 1.00 89.38 70 ARG A C 1
ATOM 537 O O . ARG A 1 70 ? -0.614 -7.441 -12.214 1.00 89.38 70 ARG A O 1
ATOM 544 N N . SER A 1 71 ? 0.096 -5.480 -11.405 1.00 92.94 71 SER A N 1
ATOM 545 C CA . SER A 1 71 ? 1.419 -5.962 -11.005 1.00 92.94 71 SER A CA 1
ATOM 546 C C . SER A 1 71 ? 1.314 -6.834 -9.744 1.00 92.94 71 SER A C 1
ATOM 548 O O . SER A 1 71 ? 1.701 -6.406 -8.658 1.00 92.94 71 S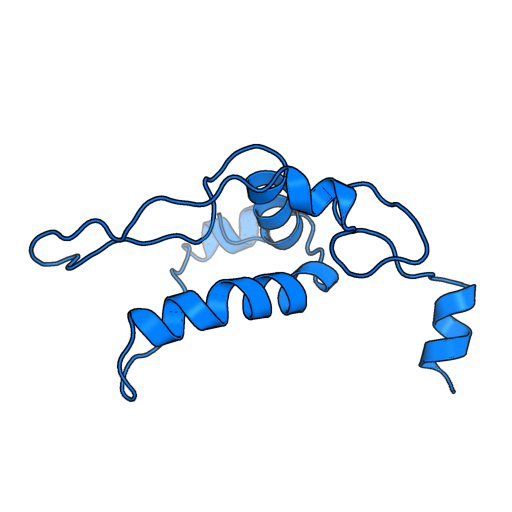ER A O 1
ATOM 550 N N . THR A 1 72 ? 0.782 -8.052 -9.881 1.00 91.62 72 THR A N 1
ATOM 551 C CA . THR A 1 72 ? 0.475 -8.985 -8.779 1.00 91.62 72 THR A CA 1
ATOM 552 C C . THR A 1 72 ? 1.696 -9.401 -7.966 1.00 91.62 72 THR A C 1
ATOM 554 O O . THR A 1 72 ? 1.546 -9.734 -6.795 1.00 91.62 72 THR A O 1
ATOM 557 N N . ALA A 1 73 ? 2.905 -9.285 -8.525 1.00 91.88 73 ALA A N 1
ATOM 558 C CA . ALA A 1 73 ? 4.156 -9.458 -7.786 1.00 91.88 73 ALA A CA 1
ATOM 559 C C . ALA A 1 73 ? 4.244 -8.553 -6.538 1.00 91.88 73 ALA A C 1
ATOM 561 O O . ALA A 1 73 ? 4.869 -8.930 -5.555 1.00 91.88 73 ALA A O 1
ATOM 562 N N . LEU A 1 74 ? 3.582 -7.387 -6.542 1.00 96.06 74 LEU A N 1
ATOM 563 C CA . LEU A 1 74 ? 3.539 -6.479 -5.390 1.00 96.06 74 LEU A CA 1
ATOM 564 C C . LEU A 1 74 ? 2.640 -6.969 -4.249 1.00 96.06 74 LEU A C 1
ATOM 566 O O . LEU A 1 74 ? 2.798 -6.486 -3.135 1.00 96.06 74 LEU A O 1
ATOM 570 N N . ALA A 1 75 ? 1.702 -7.889 -4.498 1.00 95.00 75 ALA A N 1
ATOM 571 C CA . ALA A 1 75 ? 0.684 -8.260 -3.515 1.00 95.00 75 ALA A CA 1
ATOM 572 C C . ALA A 1 75 ? 1.292 -8.864 -2.240 1.00 95.00 75 ALA A C 1
ATOM 574 O O . ALA A 1 75 ? 0.935 -8.436 -1.148 1.00 95.00 75 ALA A O 1
ATOM 575 N N . GLY A 1 76 ? 2.246 -9.793 -2.384 1.00 95.56 76 GLY A N 1
ATOM 576 C CA . GLY A 1 76 ? 2.938 -10.411 -1.245 1.00 95.56 76 GLY A CA 1
ATOM 577 C C . GLY A 1 76 ? 3.712 -9.385 -0.420 1.00 95.56 76 GLY A C 1
ATOM 578 O O . GLY A 1 76 ? 3.452 -9.233 0.767 1.00 95.56 76 GLY A O 1
ATOM 579 N N . PHE A 1 77 ? 4.562 -8.587 -1.075 1.00 95.81 77 PHE A N 1
ATOM 580 C CA . PHE A 1 77 ? 5.308 -7.512 -0.412 1.00 95.81 77 PHE A CA 1
ATOM 581 C C . PHE A 1 77 ? 4.386 -6.519 0.314 1.00 95.81 77 PHE A C 1
ATOM 583 O O . PHE A 1 77 ? 4.654 -6.129 1.443 1.00 95.81 77 PHE A O 1
ATOM 590 N N . MET A 1 78 ? 3.286 -6.096 -0.315 1.00 96.44 78 MET A N 1
ATOM 591 C CA . MET A 1 78 ? 2.358 -5.152 0.312 1.00 96.44 78 MET A CA 1
ATOM 592 C C . MET A 1 78 ? 1.622 -5.772 1.503 1.00 96.44 78 MET A C 1
ATOM 594 O O . MET A 1 78 ? 1.412 -5.073 2.490 1.00 96.44 78 MET A O 1
ATOM 598 N N . ALA A 1 79 ? 1.260 -7.056 1.433 1.00 95.62 79 ALA A N 1
ATOM 599 C CA . ALA A 1 79 ? 0.664 -7.777 2.554 1.00 95.62 79 ALA A CA 1
ATOM 600 C C . ALA A 1 79 ? 1.645 -7.893 3.730 1.00 95.62 79 ALA A C 1
ATOM 602 O O . ALA A 1 79 ? 1.274 -7.562 4.851 1.00 95.62 79 ALA A O 1
ATOM 603 N N . GLU A 1 80 ? 2.902 -8.263 3.469 1.00 95.94 80 GLU A N 1
ATOM 604 C CA . GLU A 1 80 ? 3.964 -8.341 4.484 1.00 95.94 80 GLU A CA 1
ATOM 605 C C . GLU A 1 80 ? 4.184 -7.003 5.193 1.00 95.94 80 GLU A C 1
ATOM 607 O O . GLU A 1 80 ? 4.386 -6.960 6.402 1.00 95.94 80 GLU A O 1
ATOM 612 N N . VAL A 1 81 ? 4.129 -5.894 4.454 1.00 95.56 81 VAL A N 1
ATOM 613 C CA . VAL A 1 81 ? 4.320 -4.568 5.046 1.00 95.56 81 VAL A CA 1
ATOM 614 C C . VAL A 1 81 ? 3.070 -4.076 5.790 1.00 95.56 81 VAL A C 1
ATOM 616 O O . VAL A 1 81 ? 3.188 -3.327 6.758 1.00 95.56 81 VAL A O 1
ATOM 619 N N . LEU A 1 82 ? 1.871 -4.493 5.375 1.00 95.56 82 LEU A N 1
ATOM 620 C CA . LEU A 1 82 ? 0.619 -4.158 6.061 1.00 95.56 82 LEU A CA 1
ATOM 621 C C . LEU A 1 82 ? 0.394 -4.979 7.334 1.00 95.56 82 LEU A C 1
ATOM 623 O O . LEU A 1 82 ? -0.169 -4.438 8.284 1.00 95.56 82 LEU A O 1
ATOM 627 N N . ALA A 1 83 ? 0.820 -6.244 7.358 1.00 94.94 83 ALA A N 1
ATOM 628 C CA . ALA A 1 83 ? 0.483 -7.196 8.415 1.00 94.94 83 ALA A CA 1
ATOM 629 C C . ALA A 1 83 ? 0.783 -6.683 9.838 1.00 94.94 83 ALA A C 1
ATOM 631 O O . ALA A 1 83 ? -0.159 -6.640 10.627 1.00 94.94 83 ALA A O 1
ATOM 632 N N . PRO A 1 84 ? 1.983 -6.150 10.157 1.00 94.50 84 PRO A N 1
ATOM 633 C CA . PRO A 1 84 ? 2.270 -5.670 11.512 1.00 94.50 84 PRO A CA 1
ATOM 634 C C . PRO A 1 84 ? 1.349 -4.528 11.952 1.00 94.50 84 PRO A C 1
ATOM 636 O O . PRO A 1 84 ? 0.986 -4.414 13.117 1.00 94.50 84 PRO A O 1
ATOM 639 N N . ARG A 1 85 ? 0.947 -3.667 11.007 1.00 94.31 85 ARG A N 1
ATOM 640 C CA . ARG A 1 85 ? 0.065 -2.533 11.299 1.00 94.31 85 ARG A CA 1
ATOM 641 C C . ARG A 1 85 ? -1.378 -2.973 11.525 1.00 94.31 85 ARG A C 1
ATOM 643 O O . ARG A 1 85 ? -2.090 -2.323 12.281 1.00 94.31 85 ARG A O 1
ATOM 650 N N . ILE A 1 86 ? -1.809 -4.038 10.850 1.00 92.56 86 ILE A N 1
ATOM 651 C CA . ILE A 1 86 ? -3.120 -4.652 11.072 1.00 92.56 86 ILE A CA 1
ATOM 652 C C . ILE A 1 86 ? -3.129 -5.338 12.438 1.00 92.56 86 ILE A C 1
ATOM 654 O O . ILE A 1 86 ? -4.045 -5.089 13.205 1.00 92.56 86 ILE A O 1
ATOM 658 N N . GLU A 1 87 ? -2.095 -6.110 12.776 1.00 92.56 87 GLU A N 1
ATOM 659 C CA . GLU A 1 87 ? -1.961 -6.778 14.082 1.00 92.56 87 GLU A CA 1
ATOM 660 C C . GLU A 1 87 ? -1.950 -5.794 15.264 1.00 92.56 87 GLU A C 1
ATOM 662 O O . GLU A 1 87 ? -2.454 -6.110 16.335 1.00 92.56 87 GLU A O 1
ATOM 667 N N . GLU A 1 88 ? -1.409 -4.586 15.076 1.00 92.38 88 GLU A N 1
ATOM 668 C CA . GLU A 1 88 ? -1.429 -3.528 16.097 1.00 92.38 88 GLU A CA 1
ATOM 669 C C . GLU A 1 88 ? -2.831 -2.929 16.324 1.00 92.38 88 GLU A C 1
ATOM 671 O O . GLU A 1 88 ? -3.136 -2.462 17.419 1.00 92.38 88 GLU A O 1
ATOM 676 N N . LEU A 1 89 ? -3.667 -2.876 15.282 1.00 91.25 89 LEU A N 1
ATOM 677 C CA . LEU A 1 89 ? -4.917 -2.105 15.280 1.00 91.25 89 LEU A CA 1
ATOM 678 C C . LEU A 1 89 ? -6.182 -2.958 15.343 1.00 91.25 89 LEU A C 1
ATOM 680 O O . LEU A 1 89 ? -7.217 -2.449 15.770 1.00 91.25 89 LEU A O 1
ATOM 684 N N . ALA A 1 90 ? -6.119 -4.193 14.856 1.00 89.25 90 ALA A N 1
ATOM 685 C CA . ALA A 1 90 ? -7.263 -5.073 14.692 1.00 89.25 90 ALA A CA 1
ATOM 686 C C . ALA A 1 90 ? -7.289 -6.156 15.778 1.00 89.25 90 ALA A C 1
ATOM 688 O O . ALA A 1 90 ? -6.260 -6.725 16.144 1.00 89.25 90 ALA A 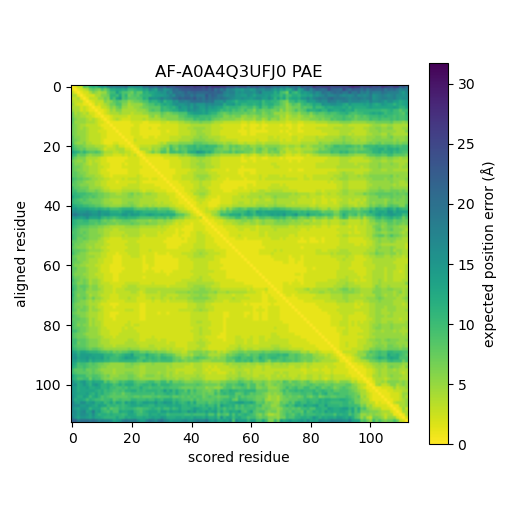O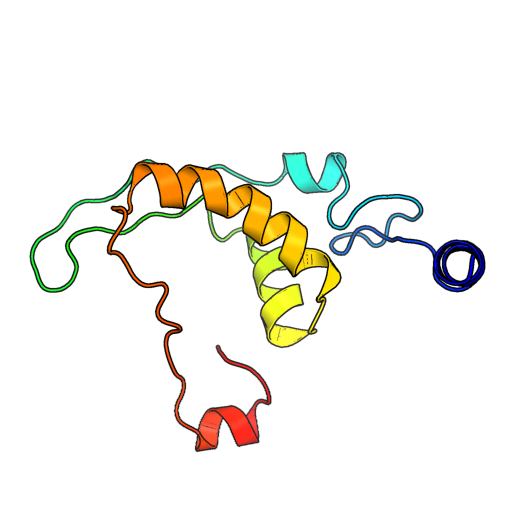 1
ATOM 689 N N . GLY A 1 91 ? -8.485 -6.449 16.281 1.00 87.44 91 GLY A N 1
ATOM 690 C CA . GLY A 1 91 ? -8.754 -7.581 17.158 1.00 87.44 91 GLY A CA 1
ATOM 691 C C . GLY A 1 91 ? -8.852 -8.904 16.392 1.00 87.44 91 GLY A C 1
ATOM 692 O O . GLY A 1 91 ? -8.869 -8.945 15.163 1.00 87.44 91 GLY A O 1
ATOM 693 N N . GLN A 1 92 ? -8.960 -10.010 17.133 1.00 86.62 92 GLN A N 1
ATOM 694 C CA . GLN A 1 92 ? -9.082 -11.355 16.551 1.00 86.62 92 GLN A CA 1
ATOM 695 C C . GLN A 1 92 ? -10.372 -11.557 15.738 1.00 86.62 92 GLN A C 1
ATOM 697 O O . GLN A 1 92 ? -10.382 -12.368 14.816 1.00 86.62 92 GLN A O 1
ATOM 702 N N . ASP A 1 93 ? -11.427 -10.803 16.053 1.00 90.31 93 ASP A N 1
ATOM 703 C CA . ASP A 1 93 ? -12.754 -10.925 15.435 1.00 90.31 93 ASP A CA 1
ATOM 704 C C . ASP A 1 93 ? -13.012 -9.890 14.320 1.00 90.31 93 ASP A C 1
ATOM 706 O O . ASP A 1 93 ? -14.137 -9.761 13.829 1.00 90.31 93 ASP A O 1
ATOM 710 N N . ASP A 1 94 ? -11.986 -9.142 13.904 1.00 91.94 94 ASP A N 1
ATOM 711 C CA . ASP A 1 94 ? -12.117 -8.125 12.862 1.00 91.94 94 ASP A CA 1
ATOM 712 C C . ASP A 1 94 ? -12.090 -8.717 11.446 1.00 91.94 94 ASP A C 1
ATOM 714 O O . ASP A 1 94 ? -11.418 -9.706 11.144 1.00 91.94 94 ASP A O 1
ATOM 718 N N . LEU A 1 95 ? -12.806 -8.062 10.527 1.00 92.12 95 LEU A N 1
ATOM 719 C CA . LEU A 1 95 ? -12.911 -8.476 9.129 1.00 92.12 95 LEU A CA 1
ATOM 720 C C . LEU A 1 95 ? -12.241 -7.471 8.192 1.00 92.12 95 LEU A C 1
ATOM 722 O O . LEU A 1 95 ? -12.488 -6.265 8.246 1.00 92.12 95 LEU A O 1
ATOM 726 N N . VAL A 1 96 ? -11.467 -7.984 7.233 1.00 90.62 96 VAL A N 1
ATOM 727 C CA . VAL A 1 96 ? -10.970 -7.183 6.109 1.00 90.62 96 VAL A CA 1
ATOM 728 C C . VAL A 1 96 ? -12.068 -7.071 5.055 1.00 90.62 96 VAL A C 1
ATOM 730 O O . VAL A 1 96 ? -12.334 -8.012 4.306 1.00 90.62 96 VAL A O 1
ATOM 733 N N . VAL A 1 97 ? -12.698 -5.899 4.974 1.00 91.44 97 VAL A N 1
ATOM 734 C CA . VAL A 1 97 ? -13.774 -5.626 4.012 1.00 91.44 97 VAL A CA 1
ATOM 735 C C . VAL A 1 97 ? -13.239 -4.791 2.841 1.00 91.44 97 VAL A C 1
ATOM 737 O O . VAL A 1 97 ? -12.770 -3.670 3.049 1.00 91.44 97 VAL A O 1
ATOM 740 N N . PRO A 1 98 ? -13.305 -5.279 1.587 1.00 88.88 98 PRO A N 1
ATOM 741 C CA . PRO A 1 98 ? -12.930 -4.474 0.433 1.00 88.88 98 PRO A CA 1
ATOM 742 C C . PRO A 1 98 ? -13.960 -3.363 0.203 1.00 88.88 98 PRO A C 1
ATOM 744 O O . PRO A 1 98 ? -15.161 -3.621 0.186 1.00 88.88 98 PRO A O 1
ATOM 747 N N . VAL A 1 99 ? -13.502 -2.136 -0.053 1.00 87.75 99 VAL A N 1
ATOM 748 C CA . VAL A 1 99 ? -14.395 -1.022 -0.412 1.00 87.75 99 VAL A CA 1
ATOM 749 C C . VAL A 1 99 ? -14.886 -1.221 -1.854 1.00 87.75 99 VAL A C 1
ATOM 751 O O . VAL A 1 99 ? -14.068 -1.167 -2.781 1.00 87.75 99 VAL A O 1
ATOM 754 N N . PRO A 1 100 ? -16.186 -1.480 -2.089 1.00 83.19 100 PRO A N 1
ATOM 755 C CA . PRO A 1 100 ? -16.685 -1.773 -3.424 1.00 83.19 100 PRO A CA 1
ATOM 756 C C . PRO A 1 100 ? -16.769 -0.508 -4.283 1.00 83.19 100 PRO A C 1
ATOM 758 O O . PRO A 1 100 ? -17.074 0.582 -3.803 1.00 83.19 100 PRO A O 1
ATOM 761 N N . ILE A 1 101 ? -16.581 -0.679 -5.592 1.00 82.44 101 ILE A N 1
ATOM 762 C CA . ILE A 1 101 ? -16.926 0.330 -6.597 1.00 82.44 101 ILE A CA 1
ATOM 763 C C . ILE A 1 101 ? -18.185 -0.103 -7.352 1.00 82.44 101 ILE A C 1
ATOM 765 O O . ILE A 1 101 ? -18.408 -1.292 -7.584 1.00 82.44 101 ILE A O 1
ATOM 769 N N . HIS A 1 102 ? -18.997 0.865 -7.780 1.00 85.50 102 HIS A N 1
ATOM 770 C CA . HIS A 1 102 ? -20.179 0.605 -8.601 1.00 85.50 102 HIS A CA 1
ATOM 771 C C . HIS A 1 102 ? -19.828 -0.218 -9.857 1.00 85.50 102 HIS A C 1
ATOM 773 O O . HIS A 1 102 ? -18.904 0.128 -10.598 1.00 85.50 102 HIS A O 1
ATOM 779 N N . TRP A 1 103 ? -20.602 -1.268 -10.141 1.00 84.06 103 TRP A N 1
ATOM 780 C CA . TRP A 1 103 ? -20.347 -2.233 -11.221 1.00 84.06 103 TRP A CA 1
ATOM 781 C C . TRP A 1 103 ? -20.148 -1.584 -12.600 1.00 84.06 103 TRP A C 1
ATOM 783 O O . TRP A 1 103 ? -19.240 -1.980 -13.324 1.00 84.06 103 TRP A O 1
ATOM 793 N N . ARG A 1 104 ? -20.908 -0.527 -12.935 1.00 86.56 104 ARG A N 1
ATOM 794 C CA . ARG A 1 104 ? -20.703 0.252 -14.178 1.00 86.56 104 ARG A CA 1
ATOM 795 C C . ARG A 1 104 ? -19.288 0.821 -14.283 1.00 86.56 104 ARG A C 1
ATOM 797 O O . ARG A 1 104 ? -18.660 0.692 -15.323 1.00 86.56 104 ARG A O 1
ATOM 804 N N . ARG A 1 105 ? -18.762 1.403 -13.197 1.00 83.31 105 ARG A N 1
ATOM 805 C CA . ARG A 1 105 ? -17.394 1.950 -13.161 1.00 83.31 105 ARG A CA 1
ATOM 806 C C . ARG A 1 105 ? -16.350 0.838 -13.231 1.00 83.31 105 ARG A C 1
ATOM 808 O O . ARG A 1 105 ? -15.303 1.035 -13.834 1.00 83.31 105 ARG A O 1
ATOM 815 N N . ARG A 1 106 ? -16.644 -0.332 -12.650 1.00 81.81 106 ARG A N 1
ATOM 816 C CA . ARG A 1 106 ? -15.789 -1.520 -12.780 1.00 81.81 106 ARG A CA 1
ATOM 817 C C . ARG A 1 106 ? -15.730 -2.023 -14.225 1.00 81.81 106 ARG A C 1
ATOM 819 O O . ARG A 1 106 ? -14.648 -2.382 -14.666 1.00 81.81 106 ARG A O 1
ATOM 826 N N . GLY A 1 107 ? -16.858 -2.041 -14.936 1.00 83.31 107 GLY A N 1
ATOM 827 C CA . GLY A 1 107 ? -16.924 -2.433 -16.348 1.00 83.31 107 GLY A CA 1
ATOM 828 C C . GLY A 1 107 ? -16.211 -1.446 -17.272 1.00 83.31 107 GLY A C 1
ATOM 829 O O . GLY A 1 107 ? -15.428 -1.865 -18.112 1.00 83.31 107 GLY A O 1
ATOM 830 N N . ASP A 1 108 ? -16.422 -0.148 -17.055 1.00 84.44 108 ASP A N 1
ATOM 831 C CA . ASP A 1 108 ? -15.806 0.941 -17.826 1.00 84.44 108 ASP A CA 1
ATOM 832 C C . ASP A 1 108 ? -14.277 0.996 -17.656 1.00 84.44 108 ASP A C 1
ATOM 834 O O . ASP A 1 108 ? -13.531 1.110 -18.624 1.00 84.44 108 ASP A O 1
ATOM 838 N N . ARG A 1 109 ? -13.786 0.875 -16.415 1.00 79.62 109 ARG A N 1
ATOM 839 C CA . ARG A 1 109 ? -12.368 1.129 -16.090 1.00 79.62 109 ARG A CA 1
ATOM 840 C C . ARG A 1 109 ? -11.545 -0.138 -15.887 1.00 79.62 109 ARG A C 1
ATOM 842 O O . ARG A 1 109 ? -10.325 -0.092 -15.940 1.00 79.62 109 ARG A O 1
ATOM 849 N N . GLY A 1 110 ? -12.183 -1.275 -15.614 1.00 77.19 110 GLY A N 1
ATOM 850 C CA . GLY A 1 110 ? -11.505 -2.561 -15.419 1.00 77.19 110 GLY A CA 1
ATOM 851 C C . GLY A 1 110 ? -10.736 -2.716 -14.096 1.00 77.19 110 GLY A C 1
ATOM 852 O O . GLY A 1 110 ? -10.100 -3.756 -13.890 1.00 77.19 110 GLY A O 1
ATOM 853 N N . PHE A 1 111 ? -10.798 -1.726 -13.195 1.00 74.94 111 PHE A N 1
ATOM 854 C CA . PHE A 1 111 ? -10.139 -1.720 -11.883 1.00 74.94 111 PHE A CA 1
ATOM 855 C C . PHE A 1 111 ? -10.931 -0.934 -10.823 1.00 74.94 111 PHE A C 1
ATOM 857 O O . PHE A 1 111 ? -11.782 -0.104 -11.144 1.00 74.94 111 PHE A O 1
ATOM 864 N N . ASN A 1 112 ? -10.652 -1.203 -9.542 1.00 65.06 112 ASN A N 1
ATOM 865 C CA . ASN A 1 112 ? -11.219 -0.463 -8.411 1.00 65.06 112 ASN A CA 1
ATOM 866 C C . ASN A 1 112 ? -10.331 0.752 -8.116 1.00 65.06 112 ASN A C 1
ATOM 8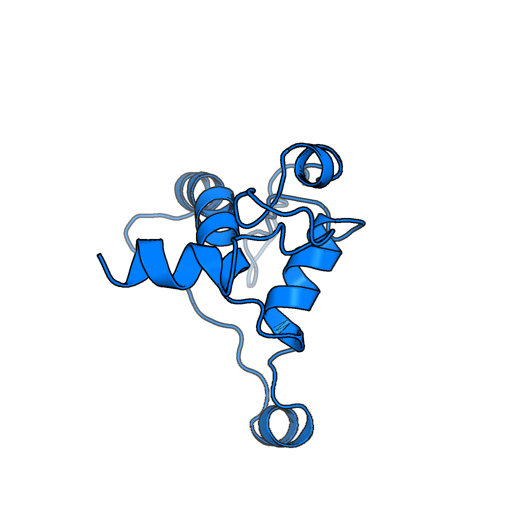68 O O . ASN A 1 112 ? -9.140 0.564 -7.881 1.00 65.06 112 ASN A O 1
ATOM 872 N N . GLN A 1 113 ? -10.884 1.966 -8.152 1.00 60.47 113 GLN A N 1
ATOM 873 C CA . GLN A 1 113 ? -10.188 3.259 -8.026 1.00 60.47 113 GLN A CA 1
ATOM 874 C C . GLN A 1 113 ? -10.415 3.930 -6.679 1.00 60.47 113 GLN A C 1
ATOM 876 O O . GLN A 1 113 ? -11.504 3.743 -6.114 1.00 60.47 113 GLN A O 1
#

pLDDT: mean 90.19, std 8.08, range [59.03, 97.81]

Secondary structure (DSSP, 8-state):
-HHHHHHHHS--B-TTT--BT--SS-HHHHHT-PBP-SPEE--TT--EE--SB-SSHHHHHHHHHHHHH--THHHHHHHHHHHHHHHHH--TT---------HHHHHHHSS--

Radius of gyration: 16.92 Å; Cα contacts (8 Å, |Δi|>4): 112; chains: 1; bounding box: 38×37×37 Å